Protein AF-A0A954VXW7-F1 (afdb_monomer_lite)

Radius of gyration: 12.18 Å; chains: 1; bounding box: 42×25×23 Å

Secondary structure (DSSP, 8-state):
--TTEEEEEETTEEEEEE-SSSPEEEEEE--SS--EEEEEEESS----HHHHHHHHHHHHHHHHH-------

Structure (mmCIF, N/CA/C/O backbone):
data_AF-A0A954VXW7-F1
#
_entry.id   AF-A0A954VXW7-F1
#
loop_
_atom_site.group_PDB
_atom_site.id
_atom_site.type_symbol
_atom_site.label_atom_id
_atom_site.label_alt_id
_atom_site.label_comp_id
_atom_site.label_asym_id
_atom_site.label_entity_id
_atom_site.label_seq_id
_atom_site.pdbx_PDB_ins_code
_atom_site.Cartn_x
_atom_site.Cartn_y
_atom_site.Cartn_z
_atom_site.occupancy
_atom_site.B_iso_or_equiv
_atom_site.auth_seq_id
_atom_site.auth_comp_id
_atom_site.auth_asym_id
_atom_site.auth_atom_id
_atom_site.pdbx_PDB_model_num
ATOM 1 N N . MET A 1 1 ? 14.234 8.165 7.216 1.00 51.62 1 MET A N 1
ATOM 2 C CA . MET A 1 1 ? 13.366 7.130 6.617 1.00 51.62 1 MET A CA 1
ATOM 3 C C . MET A 1 1 ? 12.111 7.036 7.452 1.00 51.62 1 MET A C 1
ATOM 5 O O . MET A 1 1 ? 12.233 6.952 8.671 1.00 51.62 1 MET A O 1
ATOM 9 N N . SER A 1 2 ? 10.941 7.164 6.825 1.00 59.59 2 SER A N 1
ATOM 10 C CA . SER A 1 2 ? 9.669 7.059 7.540 1.00 59.59 2 SER A CA 1
ATOM 11 C C . SER A 1 2 ? 9.594 5.697 8.236 1.00 59.59 2 SER A C 1
ATOM 13 O O . SER A 1 2 ? 9.826 4.676 7.596 1.00 59.59 2 SER A O 1
ATOM 15 N N . L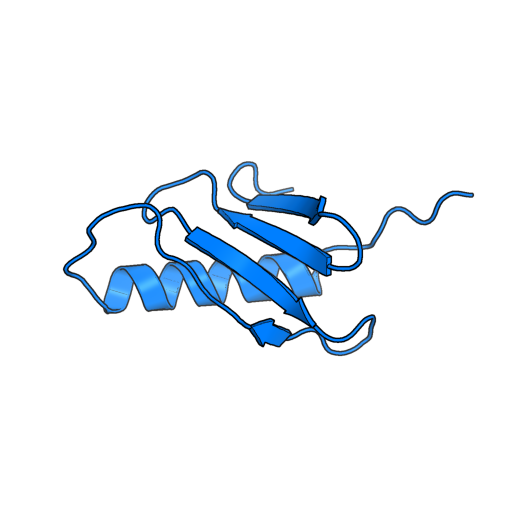YS A 1 3 ? 9.317 5.687 9.547 1.00 75.94 3 LYS A N 1
ATOM 16 C CA . LYS A 1 3 ? 9.108 4.453 10.328 1.00 75.94 3 LYS A CA 1
ATOM 17 C C . LYS A 1 3 ? 7.775 3.777 9.989 1.00 75.94 3 LYS A C 1
ATOM 19 O O . LYS A 1 3 ? 7.495 2.700 10.503 1.00 75.94 3 LYS A O 1
ATOM 24 N N . ASP A 1 4 ? 6.974 4.420 9.145 1.00 89.44 4 ASP A N 1
ATOM 25 C CA . ASP A 1 4 ? 5.625 3.993 8.806 1.00 89.44 4 ASP A CA 1
ATOM 26 C C . ASP A 1 4 ? 5.588 2.982 7.663 1.00 89.44 4 ASP A C 1
ATOM 28 O O . ASP A 1 4 ? 4.549 2.363 7.462 1.00 89.44 4 ASP A O 1
ATOM 32 N N . PHE A 1 5 ? 6.691 2.790 6.932 1.00 92.38 5 PHE A N 1
ATOM 33 C CA . PHE A 1 5 ? 6.745 1.885 5.787 1.00 92.38 5 PHE A CA 1
ATOM 34 C C . PHE A 1 5 ? 7.897 0.896 5.891 1.00 92.38 5 PHE A C 1
ATOM 36 O O . PHE A 1 5 ? 9.014 1.236 6.290 1.00 92.38 5 PHE A O 1
ATOM 43 N N . ARG A 1 6 ? 7.620 -0.336 5.477 1.00 91.50 6 ARG A N 1
ATOM 44 C CA . ARG A 1 6 ? 8.592 -1.414 5.336 1.00 91.50 6 ARG A CA 1
ATOM 45 C C . ARG A 1 6 ? 8.515 -1.963 3.918 1.00 91.50 6 ARG A C 1
ATOM 47 O O . ARG A 1 6 ? 7.423 -2.202 3.419 1.00 91.50 6 ARG A O 1
ATOM 54 N N . ILE A 1 7 ? 9.673 -2.208 3.310 1.00 90.31 7 ILE A N 1
ATOM 55 C CA . ILE A 1 7 ? 9.779 -2.983 2.070 1.00 90.31 7 ILE A CA 1
ATOM 56 C C . ILE A 1 7 ? 10.499 -4.289 2.372 1.00 90.31 7 ILE A C 1
ATOM 58 O O . ILE A 1 7 ? 11.474 -4.306 3.127 1.00 90.31 7 ILE A O 1
ATOM 62 N N . TYR A 1 8 ? 10.001 -5.385 1.816 1.00 91.06 8 TYR A N 1
ATOM 63 C CA . TYR A 1 8 ? 10.613 -6.703 1.935 1.00 91.06 8 TYR A CA 1
ATOM 64 C C . TYR A 1 8 ? 10.326 -7.553 0.701 1.00 91.06 8 TYR A C 1
ATOM 66 O O . TYR A 1 8 ? 9.412 -7.265 -0.066 1.00 91.06 8 TYR A O 1
ATOM 74 N N . GLN A 1 9 ? 11.128 -8.598 0.510 1.00 90.06 9 GLN A N 1
ATOM 75 C CA . GLN A 1 9 ? 10.849 -9.636 -0.477 1.00 90.06 9 GLN A CA 1
ATOM 76 C C . GLN A 1 9 ? 9.958 -10.705 0.160 1.00 90.06 9 GLN A C 1
ATOM 78 O O . GLN A 1 9 ? 10.282 -11.220 1.231 1.00 90.06 9 GLN A O 1
ATOM 83 N N . ASP A 1 10 ? 8.854 -11.034 -0.500 1.00 89.81 10 ASP A N 1
ATOM 84 C CA . ASP A 1 10 ? 8.036 -12.213 -0.229 1.00 89.81 10 ASP A CA 1
ATOM 85 C C . ASP A 1 10 ? 8.027 -13.087 -1.488 1.00 89.81 10 ASP A C 1
ATOM 87 O O . ASP A 1 10 ? 7.362 -12.789 -2.484 1.00 89.81 10 ASP A O 1
ATOM 91 N N . LYS A 1 11 ? 8.820 -14.164 -1.452 1.00 89.44 11 LYS A N 1
ATOM 92 C CA . LYS A 1 11 ? 9.115 -15.022 -2.612 1.00 89.44 11 LYS A CA 1
ATOM 93 C C . LYS A 1 11 ? 9.690 -14.192 -3.771 1.00 89.44 11 LYS A C 1
ATOM 95 O O . LYS A 1 11 ? 10.734 -13.574 -3.603 1.00 89.44 11 LYS A O 1
ATOM 100 N N . ASP A 1 12 ? 9.003 -14.173 -4.911 1.00 87.69 12 ASP A N 1
ATOM 101 C CA . ASP A 1 12 ? 9.405 -13.463 -6.131 1.00 87.69 12 ASP A CA 1
ATOM 102 C C . ASP A 1 12 ? 8.815 -12.044 -6.215 1.00 87.69 12 ASP A C 1
ATOM 104 O O . ASP A 1 12 ? 8.885 -11.398 -7.262 1.00 87.69 12 ASP A O 1
ATOM 108 N N . ARG A 1 13 ? 8.164 -11.568 -5.146 1.00 89.81 13 ARG A N 1
ATOM 109 C CA . ARG A 1 13 ? 7.448 -10.290 -5.119 1.00 89.81 13 ARG A CA 1
ATOM 110 C C . ARG A 1 13 ? 8.060 -9.361 -4.085 1.00 89.81 13 ARG A C 1
ATOM 112 O O . ARG A 1 13 ? 8.261 -9.739 -2.933 1.00 89.81 13 ARG A O 1
ATOM 119 N N . GLN A 1 14 ? 8.266 -8.110 -4.475 1.00 91.31 14 GLN A N 1
ATOM 120 C CA . GLN A 1 14 ? 8.588 -7.058 -3.525 1.00 91.31 14 GLN A CA 1
ATOM 121 C C . GLN A 1 14 ? 7.290 -6.504 -2.939 1.00 91.31 14 GLN A C 1
ATOM 123 O O . GLN A 1 14 ? 6.3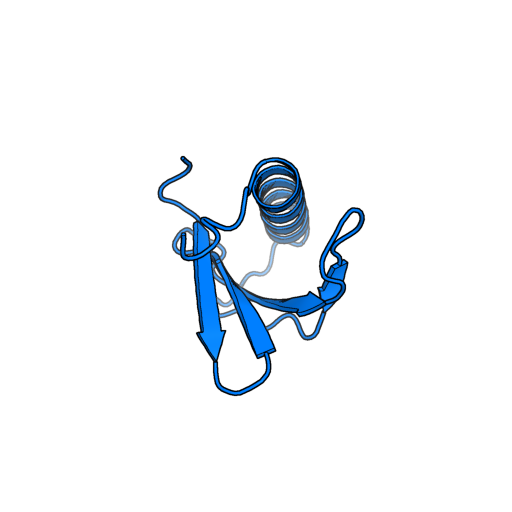76 -6.146 -3.674 1.00 91.31 14 GLN A O 1
ATOM 128 N N . ILE A 1 15 ? 7.208 -6.438 -1.616 1.00 93.69 15 ILE A N 1
ATOM 129 C CA . ILE A 1 15 ? 6.035 -5.961 -0.887 1.00 93.69 15 ILE A CA 1
ATOM 130 C C . ILE A 1 15 ? 6.380 -4.647 -0.200 1.00 93.69 15 ILE A C 1
ATOM 132 O O . ILE A 1 15 ? 7.421 -4.544 0.453 1.00 93.69 15 ILE A O 1
ATOM 136 N N . ILE A 1 16 ? 5.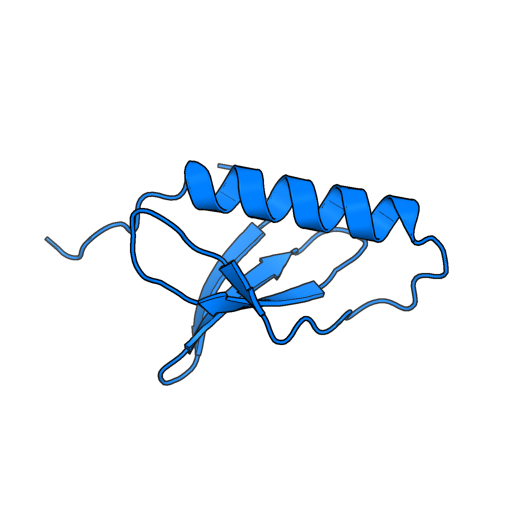488 -3.666 -0.315 1.00 93.38 16 ILE A N 1
ATOM 137 C CA . ILE A 1 16 ? 5.447 -2.492 0.554 1.00 93.38 16 ILE A CA 1
ATOM 138 C C . ILE A 1 16 ? 4.327 -2.673 1.574 1.00 93.38 16 ILE A C 1
ATOM 140 O O . ILE A 1 16 ? 3.190 -2.978 1.225 1.00 93.38 16 ILE A O 1
ATOM 144 N N . GLU A 1 17 ? 4.652 -2.477 2.844 1.00 95.19 17 GLU A N 1
ATOM 145 C CA . GLU A 1 17 ? 3.708 -2.558 3.951 1.00 95.19 17 GLU A CA 1
ATOM 146 C C . GLU A 1 17 ? 3.733 -1.259 4.747 1.00 95.19 17 GLU A C 1
ATOM 148 O O . GLU A 1 17 ? 4.797 -0.785 5.161 1.00 95.19 17 GLU A O 1
ATOM 153 N N . ARG A 1 18 ? 2.546 -0.699 4.985 1.00 94.75 18 ARG A N 1
ATOM 154 C CA . ARG A 1 18 ? 2.357 0.424 5.896 1.00 94.75 18 ARG A CA 1
ATOM 155 C C . ARG A 1 18 ? 2.057 -0.092 7.297 1.00 94.75 18 ARG A C 1
ATOM 157 O O . ARG A 1 18 ? 1.069 -0.788 7.516 1.00 94.75 18 ARG A O 1
ATOM 164 N N . LEU A 1 19 ? 2.895 0.295 8.250 1.00 94.12 19 LEU A N 1
ATOM 165 C CA . LEU A 1 19 ? 2.840 -0.128 9.650 1.00 94.12 19 LEU A CA 1
ATOM 166 C C . LEU A 1 19 ? 1.923 0.760 10.509 1.00 94.12 19 LEU A C 1
ATOM 168 O O . LEU A 1 19 ? 1.611 0.401 11.644 1.00 94.12 19 LEU A O 1
ATOM 172 N N . SER A 1 20 ? 1.480 1.905 9.979 1.00 92.44 20 SER A N 1
ATOM 173 C CA . SER A 1 20 ? 0.588 2.859 10.648 1.00 92.44 20 SER A CA 1
ATOM 174 C C . SER A 1 20 ? -0.796 2.933 9.991 1.00 92.44 20 SER A C 1
ATOM 176 O O . SER A 1 20 ? -0.962 2.631 8.812 1.00 92.44 20 SER A O 1
ATOM 178 N N . TYR A 1 21 ? -1.814 3.324 10.766 1.00 91.19 21 TYR A N 1
ATOM 179 C CA . TYR A 1 21 ? -3.211 3.352 10.315 1.00 91.19 21 TYR A CA 1
ATOM 180 C C . TYR A 1 21 ? -3.470 4.387 9.190 1.00 91.19 21 TYR A C 1
ATOM 182 O O . TYR A 1 21 ? -2.979 5.522 9.270 1.00 91.19 21 TYR A O 1
ATOM 190 N N . PRO A 1 22 ? -4.275 4.062 8.154 1.00 92.50 22 PRO A N 1
ATOM 191 C CA . PRO A 1 22 ? -4.720 2.712 7.798 1.00 92.50 22 PRO A CA 1
ATOM 192 C C . PRO A 1 22 ? -3.552 1.843 7.315 1.00 92.50 22 PRO A C 1
ATOM 194 O O . PRO A 1 22 ? -2.759 2.277 6.471 1.00 92.50 22 PRO A O 1
ATOM 197 N N . ARG A 1 23 ? -3.457 0.625 7.857 1.00 94.56 23 ARG A N 1
ATOM 198 C CA . ARG A 1 23 ? -2.452 -0.364 7.468 1.00 94.56 23 ARG A CA 1
ATOM 199 C C . ARG A 1 23 ? -2.872 -1.061 6.186 1.00 94.56 23 ARG A C 1
ATOM 201 O O . ARG A 1 23 ? -4.035 -1.427 6.007 1.00 94.56 23 ARG A O 1
ATOM 208 N N . PHE A 1 24 ? -1.902 -1.276 5.313 1.00 95.06 24 PHE A N 1
ATOM 209 C CA . PHE A 1 24 ? -2.095 -2.009 4.073 1.00 95.06 24 PHE A CA 1
ATOM 210 C C . PHE A 1 24 ? -0.786 -2.655 3.635 1.00 95.06 24 PHE A C 1
ATOM 212 O O . PHE A 1 24 ? 0.297 -2.232 4.050 1.00 95.06 24 PHE A O 1
ATOM 219 N N . LYS A 1 25 ? -0.898 -3.644 2.756 1.00 95.50 25 LYS A N 1
ATOM 220 C CA . LYS A 1 25 ? 0.221 -4.179 1.982 1.00 95.50 25 LYS A CA 1
ATOM 221 C C . LYS A 1 25 ? -0.099 -4.096 0.496 1.00 95.50 25 LYS A C 1
ATOM 223 O O . LYS A 1 25 ? -1.263 -4.178 0.113 1.00 95.50 25 LYS A O 1
ATOM 228 N N . GLY A 1 26 ? 0.923 -3.909 -0.321 1.00 94.62 26 GLY A N 1
ATOM 229 C CA . GLY A 1 26 ? 0.812 -3.896 -1.774 1.00 94.62 26 GLY A CA 1
ATOM 230 C C . GLY A 1 26 ? 2.060 -4.489 -2.409 1.00 94.62 26 GLY A C 1
ATOM 231 O O . GLY A 1 26 ? 3.146 -4.453 -1.826 1.00 94.62 26 GLY A O 1
ATOM 232 N N . VAL A 1 27 ? 1.896 -5.051 -3.597 1.00 94.31 27 VAL A N 1
ATOM 233 C CA . VAL A 1 27 ? 2.993 -5.552 -4.419 1.00 94.31 27 VAL A CA 1
ATOM 234 C C . VAL A 1 27 ? 3.601 -4.373 -5.163 1.00 94.31 27 VAL A C 1
ATOM 236 O O . VAL A 1 27 ? 2.911 -3.670 -5.891 1.00 94.31 27 VAL A O 1
ATOM 239 N N . VAL A 1 28 ? 4.899 -4.162 -4.986 1.00 90.94 28 VAL A N 1
ATOM 240 C CA . VAL A 1 28 ? 5.657 -3.191 -5.772 1.00 90.94 28 VAL A CA 1
ATOM 241 C C . VAL A 1 28 ? 6.012 -3.847 -7.100 1.00 90.94 28 VAL A C 1
ATOM 243 O O . VAL A 1 28 ? 6.755 -4.832 -7.137 1.00 90.94 28 VAL A O 1
ATOM 246 N N . THR A 1 29 ? 5.469 -3.318 -8.191 1.00 85.62 29 THR A N 1
ATOM 247 C CA . THR A 1 29 ? 5.801 -3.741 -9.554 1.00 85.62 29 THR A CA 1
ATOM 248 C C . THR A 1 29 ? 6.707 -2.703 -10.211 1.00 85.62 29 THR A C 1
ATOM 250 O O . THR A 1 29 ? 6.695 -1.528 -9.855 1.00 85.62 29 THR A O 1
ATOM 253 N N . PHE A 1 30 ? 7.520 -3.158 -11.170 1.00 72.69 30 PHE A N 1
ATOM 254 C CA . PHE A 1 30 ? 8.559 -2.385 -11.865 1.00 72.69 30 PHE A CA 1
ATOM 255 C C . PHE A 1 30 ? 9.763 -1.981 -10.984 1.00 72.69 30 PHE A C 1
ATOM 257 O O . PHE A 1 30 ? 9.680 -1.195 -10.039 1.00 72.69 30 PHE A O 1
ATOM 264 N N . ASN A 1 31 ? 10.933 -2.523 -11.340 1.00 62.06 31 ASN A N 1
ATOM 265 C CA . ASN A 1 31 ? 12.215 -2.199 -10.716 1.00 62.06 31 ASN A CA 1
ATOM 266 C C . ASN A 1 31 ? 12.915 -1.084 -11.505 1.00 62.06 31 ASN A C 1
ATOM 268 O O . ASN A 1 31 ? 13.736 -1.370 -12.371 1.00 62.06 31 ASN A O 1
ATOM 272 N N . SER A 1 32 ? 12.624 0.170 -11.140 1.00 57.94 32 SER A N 1
ATOM 273 C CA . SER A 1 32 ? 13.327 1.397 -11.557 1.00 57.94 32 SER A CA 1
ATOM 274 C C . SER A 1 32 ? 13.219 1.789 -13.050 1.00 57.94 32 SER A C 1
ATOM 276 O O . SER A 1 32 ? 13.365 0.948 -13.936 1.00 57.94 32 SER A O 1
ATOM 278 N N . PRO A 1 33 ? 13.014 3.084 -13.387 1.00 58.84 33 PRO A N 1
ATOM 279 C CA . PRO A 1 33 ? 12.856 4.243 -12.495 1.00 58.84 33 PRO A CA 1
ATOM 280 C C . PRO A 1 33 ? 11.404 4.499 -12.060 1.00 58.84 33 PRO A C 1
ATOM 282 O O . PRO A 1 33 ? 11.154 5.395 -11.259 1.00 58.84 33 PRO A O 1
ATOM 285 N N . LEU A 1 34 ? 10.452 3.752 -12.615 1.00 62.72 34 LEU A N 1
ATOM 286 C CA . LEU A 1 34 ? 9.041 3.813 -12.260 1.00 62.72 34 LEU A CA 1
ATOM 287 C C . LEU A 1 34 ? 8.721 2.561 -11.452 1.00 62.72 34 LEU A C 1
ATOM 289 O O . LEU A 1 34 ? 9.122 1.474 -11.857 1.00 62.72 34 LEU A O 1
ATOM 293 N N . SER A 1 35 ? 8.032 2.737 -10.331 1.00 74.88 35 SER A N 1
ATOM 294 C CA . SER A 1 35 ? 7.492 1.656 -9.514 1.00 74.88 35 SER A CA 1
ATOM 295 C C . SER A 1 35 ? 6.011 1.927 -9.308 1.00 74.88 35 SER A C 1
ATOM 297 O O . SER A 1 35 ? 5.633 3.066 -9.026 1.00 74.88 35 SER A O 1
ATOM 299 N N . ASP A 1 36 ? 5.190 0.901 -9.485 1.00 85.38 36 ASP A N 1
ATOM 300 C CA . ASP A 1 36 ? 3.751 0.945 -9.237 1.00 85.38 36 ASP A CA 1
ATOM 301 C C . ASP A 1 36 ? 3.412 0.089 -8.007 1.00 85.38 36 ASP A C 1
ATOM 303 O O . ASP A 1 36 ? 4.229 -0.722 -7.558 1.00 85.38 36 ASP A O 1
ATOM 307 N N . ILE A 1 37 ? 2.234 0.307 -7.421 1.00 90.94 37 ILE A N 1
ATOM 308 C CA . ILE A 1 37 ? 1.735 -0.466 -6.278 1.00 90.94 37 ILE A CA 1
ATOM 309 C C . ILE A 1 37 ? 0.454 -1.181 -6.697 1.00 90.94 37 ILE A C 1
ATOM 311 O O . ILE A 1 37 ? -0.608 -0.574 -6.835 1.00 90.94 37 ILE A O 1
ATOM 315 N N . GLU A 1 38 ? 0.552 -2.494 -6.839 1.00 91.31 38 GLU A N 1
ATOM 316 C CA . GLU A 1 38 ? -0.528 -3.379 -7.256 1.00 91.31 38 GLU A CA 1
ATOM 317 C C . GLU A 1 38 ? -0.968 -4.303 -6.110 1.00 91.31 38 GLU A C 1
ATOM 319 O O . GLU A 1 38 ? -0.372 -4.323 -5.034 1.00 91.31 38 GLU A O 1
ATOM 324 N N . GLU A 1 39 ? -2.041 -5.070 -6.332 1.00 93.06 39 GLU A N 1
ATOM 325 C CA . GLU A 1 39 ? -2.547 -6.086 -5.391 1.00 93.06 39 GLU A CA 1
ATOM 326 C C . GLU A 1 39 ? -2.705 -5.571 -3.940 1.00 93.06 39 GLU A C 1
ATOM 328 O O . GLU A 1 39 ? -2.289 -6.215 -2.977 1.00 93.06 39 GLU A O 1
ATOM 333 N N . ILE A 1 40 ? -3.291 -4.378 -3.779 1.00 92.56 40 ILE A N 1
ATOM 334 C CA . ILE A 1 40 ? -3.441 -3.730 -2.470 1.00 92.56 40 ILE A CA 1
ATOM 335 C C . ILE A 1 40 ? -4.423 -4.516 -1.591 1.00 92.56 40 ILE A C 1
ATOM 337 O O . ILE A 1 40 ? -5.586 -4.706 -1.950 1.00 92.56 40 ILE A O 1
ATOM 341 N N . GLU A 1 41 ? -3.975 -4.885 -0.394 1.00 94.50 41 GLU A N 1
ATOM 342 C CA . GLU A 1 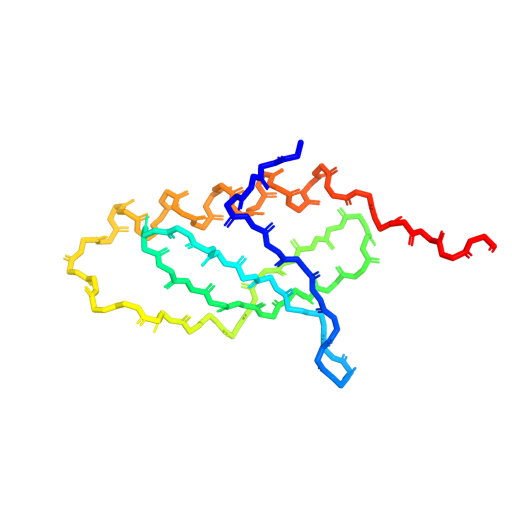41 ? -4.793 -5.466 0.669 1.00 94.50 41 GLU A CA 1
ATOM 343 C C . GLU A 1 41 ? -4.795 -4.530 1.885 1.00 94.50 41 GLU A C 1
ATOM 345 O O . GLU A 1 41 ? -3.750 -4.248 2.478 1.00 94.50 41 GLU A O 1
ATOM 350 N N . LEU A 1 42 ? -5.981 -4.052 2.266 1.00 93.62 42 LEU A N 1
ATOM 351 C CA . LEU A 1 42 ? -6.190 -3.281 3.492 1.00 93.62 42 LEU A CA 1
ATOM 352 C C . LEU A 1 42 ? -6.230 -4.238 4.689 1.00 93.62 42 LEU A C 1
ATOM 354 O O . LEU A 1 42 ? -6.986 -5.206 4.685 1.00 93.62 42 LEU A O 1
ATOM 358 N N . LEU A 1 43 ? -5.426 -3.956 5.714 1.00 93.12 43 LEU A N 1
ATOM 359 C CA . LEU A 1 43 ? -5.339 -4.776 6.931 1.00 93.12 43 LEU A CA 1
ATOM 360 C C . LEU A 1 43 ? -6.253 -4.265 8.053 1.00 93.12 43 LEU A C 1
ATOM 362 O O . LEU A 1 43 ? -6.471 -4.964 9.041 1.00 93.12 43 LEU A O 1
ATOM 366 N N . ASP A 1 44 ? -6.763 -3.044 7.904 1.00 90.00 44 ASP A N 1
ATOM 367 C CA . ASP A 1 44 ? -7.719 -2.424 8.812 1.00 90.00 44 ASP A CA 1
ATOM 368 C C . ASP A 1 44 ? -9.048 -2.191 8.084 1.00 90.00 44 ASP A C 1
ATOM 370 O O . ASP A 1 44 ? -9.070 -1.790 6.916 1.00 90.00 44 ASP A O 1
ATOM 374 N N . GLU A 1 45 ? -10.164 -2.374 8.792 1.00 86.12 45 GLU A N 1
ATOM 375 C CA . GLU A 1 45 ? -11.459 -1.887 8.322 1.00 86.12 45 GLU A CA 1
ATOM 376 C C . GLU A 1 45 ? -11.438 -0.355 8.334 1.00 86.12 45 GLU A C 1
ATOM 378 O O . GLU A 1 45 ? -11.408 0.283 9.388 1.00 86.12 45 GLU A O 1
ATOM 383 N N . THR A 1 46 ? -11.424 0.249 7.148 1.00 81.88 46 THR A N 1
ATOM 384 C CA . THR A 1 46 ? -11.457 1.702 6.987 1.00 81.88 46 THR A CA 1
ATOM 385 C C . THR A 1 46 ? -12.638 2.109 6.121 1.00 81.88 46 THR A C 1
ATOM 387 O O . THR A 1 46 ? -12.828 1.633 5.004 1.00 81.88 46 THR A O 1
ATOM 390 N N . ASN A 1 47 ? -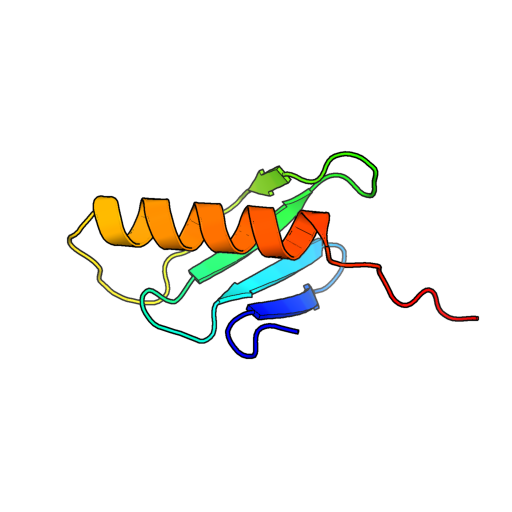13.438 3.030 6.652 1.00 81.81 47 ASN A N 1
ATOM 391 C CA . ASN A 1 47 ? -14.636 3.545 5.991 1.00 81.81 47 ASN A CA 1
ATOM 392 C C . ASN A 1 47 ? -14.393 4.927 5.365 1.00 81.81 47 ASN A C 1
ATOM 394 O O . ASN A 1 47 ? -15.339 5.578 4.924 1.00 81.81 47 ASN A O 1
ATOM 398 N N . ASN A 1 48 ? -13.141 5.404 5.358 1.00 89.00 48 ASN A N 1
ATOM 399 C CA . ASN A 1 48 ? -12.785 6.736 4.885 1.00 89.00 48 ASN A CA 1
ATOM 400 C C . ASN A 1 48 ? -11.824 6.667 3.684 1.00 89.00 48 ASN A C 1
ATOM 402 O O . ASN A 1 48 ? -10.605 6.590 3.865 1.00 89.00 48 ASN A O 1
ATOM 406 N N . PRO A 1 49 ? -12.343 6.782 2.448 1.00 88.75 49 PRO A N 1
ATOM 407 C CA . PRO A 1 49 ? -11.528 6.759 1.233 1.00 88.75 49 PR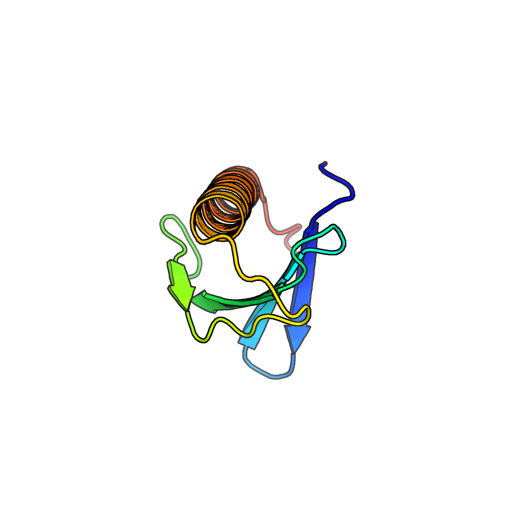O A CA 1
ATOM 408 C C . PRO A 1 49 ? -10.416 7.817 1.203 1.00 88.75 49 PRO A C 1
ATOM 410 O O . PRO A 1 49 ? -9.369 7.598 0.598 1.00 88.75 49 PRO A O 1
ATOM 413 N N . THR A 1 50 ? -10.608 8.953 1.883 1.00 92.56 50 THR A N 1
ATOM 414 C CA . THR A 1 50 ? -9.607 10.030 1.950 1.00 92.56 50 THR A CA 1
ATOM 415 C C . THR A 1 50 ? -8.351 9.586 2.698 1.00 92.56 50 THR A C 1
ATOM 417 O O . THR A 1 50 ? -7.238 9.955 2.321 1.00 92.56 50 THR A O 1
ATOM 420 N N . GLU A 1 51 ? -8.506 8.778 3.748 1.00 90.75 51 GLU A N 1
ATOM 421 C CA . GLU A 1 51 ? -7.373 8.274 4.529 1.00 90.75 51 GLU A CA 1
ATOM 422 C C . GLU A 1 51 ? -6.557 7.262 3.730 1.00 90.75 51 GLU A C 1
ATOM 424 O O . GLU A 1 51 ? -5.327 7.324 3.750 1.00 90.75 51 GLU A O 1
ATOM 429 N N . ILE A 1 52 ? -7.237 6.394 2.976 1.00 90.62 52 ILE A N 1
ATOM 430 C CA . ILE A 1 52 ? -6.606 5.425 2.075 1.00 90.62 52 ILE A CA 1
ATOM 431 C C . ILE A 1 52 ? -5.838 6.160 0.975 1.00 90.62 52 ILE A C 1
ATOM 433 O O . ILE A 1 52 ? -4.664 5.882 0.752 1.00 90.62 52 ILE A O 1
ATOM 437 N N . ALA A 1 53 ? -6.460 7.151 0.328 1.00 92.19 53 ALA A N 1
ATOM 438 C CA . ALA A 1 53 ? -5.816 7.931 -0.727 1.00 92.19 53 ALA A CA 1
ATOM 439 C C . ALA A 1 53 ? -4.551 8.651 -0.227 1.00 92.19 53 ALA A C 1
ATOM 441 O O . ALA A 1 53 ? -3.527 8.663 -0.913 1.00 92.19 53 ALA A O 1
ATOM 442 N N . ARG A 1 54 ? -4.591 9.213 0.990 1.00 93.12 54 ARG A N 1
ATOM 443 C CA . ARG A 1 54 ? -3.410 9.809 1.629 1.00 93.12 54 ARG A CA 1
ATOM 444 C C . ARG A 1 54 ? -2.325 8.760 1.886 1.00 93.12 54 ARG A C 1
ATOM 446 O O . ARG A 1 54 ? -1.175 9.003 1.539 1.00 93.12 54 ARG A O 1
ATOM 453 N N . ALA A 1 55 ? -2.687 7.608 2.450 1.00 92.56 55 ALA A N 1
ATOM 454 C CA . ALA A 1 55 ? -1.747 6.528 2.746 1.00 92.56 55 ALA A CA 1
ATOM 455 C C . ALA A 1 55 ? -1.055 5.989 1.480 1.00 92.56 55 ALA A C 1
ATOM 457 O O . ALA A 1 55 ? 0.153 5.764 1.487 1.00 92.56 55 ALA A O 1
ATOM 458 N N . MET A 1 56 ? -1.798 5.848 0.378 1.00 91.69 56 MET A N 1
ATOM 459 C CA . MET A 1 56 ? -1.254 5.433 -0.919 1.00 91.69 56 MET A CA 1
ATOM 460 C C . MET A 1 56 ? -0.297 6.472 -1.507 1.00 91.69 56 MET A C 1
ATOM 462 O O . MET A 1 56 ? 0.757 6.116 -2.030 1.00 91.69 56 MET A O 1
ATOM 466 N N . ARG A 1 57 ? -0.619 7.764 -1.379 1.00 91.75 57 ARG A N 1
ATOM 467 C CA . ARG A 1 57 ? 0.282 8.841 -1.804 1.00 91.75 57 ARG A CA 1
ATOM 468 C C . ARG A 1 57 ? 1.590 8.833 -1.013 1.00 91.75 57 ARG A C 1
ATOM 470 O O . ARG A 1 57 ? 2.655 8.896 -1.614 1.00 91.75 57 ARG A O 1
ATOM 477 N N . GLU A 1 58 ? 1.508 8.708 0.312 1.00 92.50 58 GLU A N 1
ATOM 478 C CA . GLU A 1 58 ? 2.683 8.608 1.188 1.00 92.50 58 GLU A CA 1
ATOM 479 C C . GLU A 1 58 ? 3.572 7.408 0.819 1.00 92.50 58 GLU A C 1
ATOM 481 O O . GLU A 1 58 ? 4.797 7.512 0.859 1.00 92.50 58 GLU A O 1
ATOM 486 N N . ALA A 1 59 ? 2.969 6.284 0.422 1.00 91.38 59 ALA A N 1
ATOM 487 C CA . ALA A 1 59 ? 3.696 5.102 -0.032 1.00 91.38 59 ALA A CA 1
ATOM 488 C C . ALA A 1 59 ? 4.422 5.329 -1.366 1.00 91.38 59 ALA A C 1
ATOM 490 O O . ALA A 1 59 ? 5.577 4.932 -1.507 1.00 91.38 59 ALA A O 1
ATOM 491 N N . GLY A 1 60 ? 3.786 6.018 -2.318 1.00 89.19 60 GLY A N 1
ATOM 492 C CA . GLY A 1 60 ? 4.436 6.438 -3.561 1.00 89.19 60 GLY A CA 1
ATOM 493 C C . GLY A 1 60 ? 5.621 7.375 -3.306 1.00 89.19 60 GLY A C 1
ATOM 494 O O . GLY A 1 60 ? 6.717 7.141 -3.813 1.00 89.19 60 GLY A O 1
ATOM 495 N N . ASP A 1 61 ? 5.440 8.381 -2.445 1.00 88.69 61 ASP A N 1
ATOM 496 C CA . ASP A 1 61 ? 6.515 9.298 -2.041 1.00 88.69 61 ASP A CA 1
ATOM 497 C C . ASP A 1 61 ? 7.671 8.548 -1.352 1.00 88.69 61 ASP A C 1
ATOM 499 O O . ASP A 1 61 ? 8.847 8.873 -1.550 1.00 88.69 61 ASP A O 1
ATOM 503 N N . PHE A 1 62 ? 7.358 7.520 -0.558 1.00 88.19 62 PHE A N 1
ATOM 504 C CA . PHE A 1 62 ? 8.358 6.647 0.047 1.00 88.19 62 PHE A CA 1
ATOM 505 C C . PHE A 1 62 ? 9.140 5.859 -1.011 1.00 88.19 62 PHE A C 1
ATOM 507 O O . PHE A 1 62 ? 10.369 5.861 -0.956 1.00 88.19 62 PHE A O 1
ATOM 514 N N . LEU A 1 63 ? 8.462 5.246 -1.988 1.00 86.62 63 LEU A N 1
ATOM 515 C CA . LEU A 1 63 ? 9.092 4.459 -3.055 1.00 86.62 63 LEU A CA 1
ATOM 516 C C . LEU A 1 63 ? 10.010 5.296 -3.948 1.00 86.62 63 LEU A C 1
ATOM 518 O O . LEU A 1 63 ? 11.120 4.865 -4.239 1.00 86.62 63 LEU A O 1
ATOM 522 N N . ILE A 1 64 ? 9.608 6.518 -4.310 1.00 83.44 64 ILE A N 1
ATOM 523 C CA . ILE A 1 64 ? 10.439 7.436 -5.114 1.00 83.44 64 ILE A CA 1
ATOM 524 C C . ILE A 1 64 ? 11.789 7.713 -4.435 1.00 83.44 64 ILE A C 1
ATOM 526 O O . ILE A 1 64 ? 12.819 7.852 -5.094 1.00 83.44 64 ILE A O 1
ATOM 530 N N . ASN A 1 65 ? 11.789 7.799 -3.105 1.00 79.44 65 ASN A N 1
ATOM 531 C CA . ASN A 1 65 ? 12.985 8.073 -2.313 1.00 79.44 65 ASN A CA 1
ATOM 532 C C . ASN A 1 65 ? 13.679 6.799 -1.812 1.00 79.44 65 ASN A C 1
ATOM 534 O O . ASN A 1 65 ? 14.759 6.879 -1.214 1.00 79.44 65 ASN A O 1
ATOM 538 N N . TYR A 1 66 ? 13.072 5.631 -2.024 1.00 77.19 66 TYR A N 1
ATOM 539 C CA . TYR A 1 66 ? 13.623 4.357 -1.611 1.00 77.19 66 TYR A CA 1
ATOM 540 C C . TYR A 1 66 ? 14.715 3.949 -2.593 1.00 77.19 66 TYR A C 1
ATOM 542 O O . TYR A 1 66 ? 14.462 3.515 -3.713 1.00 77.19 66 TYR A O 1
ATOM 550 N N . LYS A 1 67 ? 15.966 4.087 -2.157 1.00 68.88 67 LYS A N 1
ATOM 551 C CA . LYS A 1 67 ? 17.089 3.448 -2.833 1.00 68.88 67 LYS A CA 1
ATOM 552 C C . LYS A 1 67 ? 17.165 2.023 -2.301 1.00 68.88 67 LYS A C 1
ATOM 554 O O . LYS A 1 67 ? 17.400 1.882 -1.097 1.00 68.88 67 LYS A O 1
ATOM 559 N N . PRO A 1 68 ? 16.986 0.988 -3.143 1.00 63.94 68 PRO A N 1
ATOM 560 C CA . PRO A 1 68 ? 17.366 -0.353 -2.745 1.00 63.94 68 PRO A CA 1
ATOM 561 C C . PRO A 1 68 ? 18.824 -0.260 -2.305 1.00 63.94 68 PRO A C 1
ATOM 563 O O . PRO A 1 68 ? 19.668 0.227 -3.062 1.00 63.94 68 PRO A O 1
ATOM 566 N N . THR A 1 69 ? 19.121 -0.641 -1.068 1.00 57.03 69 THR A N 1
ATOM 567 C CA . THR A 1 69 ? 20.494 -0.976 -0.707 1.00 57.03 69 THR A CA 1
ATOM 568 C C . THR A 1 69 ? 20.832 -2.182 -1.564 1.00 57.03 69 THR A C 1
ATOM 570 O O . THR A 1 69 ? 20.412 -3.291 -1.249 1.00 57.03 69 THR A O 1
ATOM 573 N N . GLY A 1 70 ? 21.449 -1.932 -2.720 1.00 46.47 70 GLY A N 1
ATOM 574 C CA . GLY A 1 70 ? 22.078 -2.986 -3.490 1.00 46.47 70 GLY A CA 1
ATOM 575 C C . GLY A 1 70 ? 23.074 -3.668 -2.569 1.00 46.47 70 GLY A C 1
ATOM 576 O O . GLY A 1 70 ? 23.816 -2.983 -1.862 1.00 46.47 70 GLY A O 1
ATOM 577 N N . ASP A 1 71 ? 23.017 -4.991 -2.535 1.00 46.44 71 ASP A N 1
ATOM 578 C CA . ASP A 1 71 ? 24.103 -5.799 -2.010 1.00 46.44 71 ASP A CA 1
ATOM 579 C C . ASP A 1 71 ? 25.364 -5.414 -2.811 1.00 46.44 71 ASP A C 1
ATOM 581 O O . ASP A 1 71 ? 25.460 -5.725 -4.001 1.00 46.44 71 ASP A O 1
ATOM 585 N N . GLU A 1 72 ? 26.261 -4.634 -2.196 1.00 37.53 72 GLU A N 1
ATOM 586 C CA . GLU A 1 72 ? 27.659 -4.514 -2.636 1.00 37.53 72 GLU A CA 1
ATOM 587 C C . GLU A 1 72 ? 28.407 -5.823 -2.360 1.00 37.53 72 GLU A C 1
ATOM 589 O O . GLU A 1 72 ? 28.216 -6.399 -1.261 1.00 37.53 72 GLU A O 1
#

Foldseek 3Di:
DDPQWDWDDDDPWIKIWGNDPQTKIFTWDDDDDDTDTHPIDGPDDDPDVVRVVVVRVVSRVVVNPDDPPPDD

pLDDT: mean 84.04, std 13.81, range [37.53, 95.5]

Sequence (72 aa):
MSKDFRIYQDKDRQIIERLSYPRFKGVVTFNSPLSDIEEIELLDETNNPTEIARAMREAGDFLINYKPTGDE